Protein AF-A0AA96QFX5-F1 (afdb_monomer_lite)

Secondary structure (DSSP, 8-state):
-PPPEEEEEE-TTSSEEEEEEE-S--SHHHHHHHHHHHHHHHSTT-HHHHHHHHTTS-EEEE-HHHHHHHHH-TT---TTS-TTEEEETTTEEEETTSPTTPPPEEEETTSB--TT--EEEEEETTEEEEEEE-SSBEEEEEEEEHHHHHH--HHHHHHHHHHH--

Foldseek 3Di:
DFAKAWEAADDPVNWKTFTAIAQGPQDCLRQLLLLLQLCVVPVVLDLPVSRVQRQFAHHPHWDQVVLQVCVVPVPDDPPPDDPQWHRDHSTHTGGNVPDGPDGTDMDTQAFWDPVRHQKYWHRDDQWTWIWGHDPTGTDTQDIAGSVNSNVPDSVVSVVSVVVVVD

Structure (mmCIF, N/CA/C/O backbone):
data_AF-A0AA96QFX5-F1
#
_entry.id   AF-A0AA96QFX5-F1
#
loop_
_atom_site.group_PDB
_atom_site.id
_atom_site.type_symbol
_atom_site.label_atom_id
_atom_site.label_alt_id
_atom_site.label_comp_id
_atom_site.label_asym_id
_atom_site.label_entity_id
_atom_site.label_seq_id
_atom_site.pdbx_PDB_ins_code
_atom_site.Cartn_x
_atom_site.Cartn_y
_atom_site.Cartn_z
_atom_site.occupancy
_atom_site.B_iso_or_equiv
_atom_site.auth_seq_id
_atom_site.auth_comp_id
_atom_site.auth_asym_id
_atom_site.auth_atom_id
_atom_site.pdbx_PDB_model_num
ATOM 1 N N . MET A 1 1 ? -8.830 -1.944 -18.008 1.00 47.56 1 MET A N 1
ATOM 2 C CA . MET A 1 1 ? -8.199 -0.632 -17.732 1.00 47.56 1 MET A CA 1
ATOM 3 C C . MET A 1 1 ? -7.277 -0.807 -16.544 1.00 47.56 1 MET A C 1
ATOM 5 O O . MET A 1 1 ? -7.620 -1.593 -15.672 1.00 47.56 1 MET A O 1
ATOM 9 N N . ALA A 1 2 ? -6.131 -0.125 -16.512 1.00 64.50 2 ALA A N 1
ATOM 10 C CA . ALA A 1 2 ? -5.302 -0.101 -15.312 1.00 64.50 2 ALA A CA 1
ATOM 11 C C . ALA A 1 2 ? -6.059 0.619 -14.189 1.00 64.50 2 ALA A C 1
ATOM 13 O O . ALA A 1 2 ? -6.470 1.770 -14.349 1.00 64.50 2 ALA A O 1
ATOM 14 N N . THR A 1 3 ? -6.276 -0.086 -13.086 1.00 85.25 3 THR A N 1
ATOM 15 C CA . THR A 1 3 ? -6.949 0.451 -11.908 1.00 85.25 3 THR A CA 1
ATOM 16 C C . THR A 1 3 ? -5.903 1.105 -11.014 1.00 85.25 3 THR A C 1
ATOM 18 O O . THR A 1 3 ? -4.928 0.456 -10.646 1.00 85.25 3 THR A O 1
ATOM 21 N N . ARG A 1 4 ? -6.095 2.381 -10.675 1.00 92.19 4 ARG A N 1
ATOM 22 C CA . ARG A 1 4 ? -5.195 3.148 -9.801 1.00 92.19 4 ARG A CA 1
ATOM 23 C C . ARG A 1 4 ? -5.674 3.090 -8.360 1.00 92.19 4 ARG A C 1
ATOM 25 O O . ARG A 1 4 ? -6.886 3.128 -8.111 1.00 92.19 4 ARG A O 1
ATOM 32 N N . SER A 1 5 ? -4.736 3.068 -7.427 1.00 95.62 5 SER A N 1
ATOM 33 C CA . SER A 1 5 ? -5.028 3.090 -5.998 1.00 95.62 5 SER A CA 1
ATOM 34 C C . SER A 1 5 ? -4.124 4.056 -5.239 1.00 95.62 5 SER A C 1
ATOM 36 O O . SER A 1 5 ? -3.103 4.522 -5.747 1.00 95.62 5 SER A O 1
ATOM 38 N N . LEU A 1 6 ? -4.526 4.376 -4.011 1.00 96.56 6 LEU A N 1
ATOM 39 C CA . LEU A 1 6 ? -3.646 4.966 -3.009 1.00 96.56 6 LEU A CA 1
ATOM 40 C C . LEU A 1 6 ? -3.371 3.932 -1.921 1.00 96.56 6 LEU A C 1
ATOM 42 O O . LEU A 1 6 ? -4.283 3.232 -1.478 1.00 96.56 6 LEU A O 1
ATOM 46 N N . ILE A 1 7 ? -2.120 3.857 -1.479 1.00 97.06 7 ILE A N 1
ATOM 47 C CA . ILE A 1 7 ? -1.668 2.935 -0.436 1.00 97.06 7 ILE A CA 1
ATOM 48 C C . ILE A 1 7 ? -0.978 3.749 0.644 1.00 97.06 7 ILE A C 1
ATOM 50 O O . ILE A 1 7 ? -0.090 4.547 0.349 1.00 97.06 7 ILE A O 1
ATOM 54 N N . GLY A 1 8 ? -1.376 3.580 1.896 1.00 96.88 8 GLY A N 1
ATOM 55 C CA . GLY A 1 8 ? -0.824 4.402 2.959 1.00 96.88 8 GLY A CA 1
ATOM 56 C C . GLY A 1 8 ? -1.292 4.020 4.343 1.00 96.88 8 GLY A C 1
ATOM 57 O O . GLY A 1 8 ? -1.547 2.852 4.625 1.00 96.88 8 GLY A O 1
ATOM 58 N N . ILE A 1 9 ? -1.410 5.026 5.196 1.00 97.38 9 ILE A N 1
ATOM 59 C CA . ILE A 1 9 ? -1.791 4.893 6.600 1.00 97.38 9 ILE A CA 1
ATOM 60 C C . ILE A 1 9 ? -2.986 5.790 6.911 1.00 97.38 9 ILE A C 1
ATOM 62 O O . ILE A 1 9 ? -3.113 6.881 6.349 1.00 97.38 9 ILE A O 1
ATOM 66 N N . LEU A 1 10 ? -3.840 5.319 7.818 1.00 95.12 10 LEU A N 1
ATOM 67 C CA . LEU A 1 10 ? -4.840 6.155 8.480 1.00 95.12 10 LEU A CA 1
ATOM 68 C C . LEU A 1 10 ? -4.215 6.769 9.728 1.00 95.12 10 LEU A C 1
ATOM 70 O O . LEU A 1 10 ? -3.519 6.083 10.478 1.00 95.12 10 LEU A O 1
ATOM 74 N N . ASP A 1 11 ? -4.474 8.050 9.945 1.00 92.75 11 ASP A N 1
ATOM 75 C CA . ASP A 1 11 ? -4.090 8.727 11.171 1.00 92.75 11 ASP A CA 1
ATOM 76 C C . ASP A 1 11 ? -5.016 8.302 12.332 1.00 92.75 11 ASP A C 1
ATOM 78 O O . ASP A 1 11 ? -6.007 7.584 12.161 1.00 92.75 11 ASP A O 1
ATOM 82 N N . ALA A 1 12 ? -4.665 8.705 13.556 1.00 90.25 12 ALA A N 1
ATOM 83 C CA . ALA A 1 12 ? -5.301 8.218 14.785 1.00 90.25 12 ALA A CA 1
ATOM 84 C C . ALA A 1 12 ? -6.794 8.579 14.916 1.00 90.25 12 ALA A C 1
ATOM 86 O O . ALA A 1 12 ? -7.511 7.955 15.697 1.00 90.25 12 ALA A O 1
ATOM 87 N N . ASP A 1 13 ? -7.269 9.568 14.156 1.00 92.00 13 ASP A N 1
ATOM 88 C CA . ASP A 1 13 ? -8.691 9.917 14.075 1.00 92.00 13 ASP A CA 1
ATOM 89 C C . ASP A 1 13 ? -9.516 8.881 13.284 1.00 92.00 13 ASP A C 1
ATOM 91 O O . ASP A 1 13 ? -10.747 8.922 13.295 1.00 92.00 13 ASP A O 1
ATOM 95 N N . GLY A 1 14 ? -8.849 7.939 12.606 1.00 89.75 14 GLY A N 1
ATOM 96 C CA . GLY A 1 14 ? -9.463 6.912 11.777 1.00 89.75 14 GLY A CA 1
ATOM 97 C C . GLY A 1 14 ? -10.132 7.444 10.509 1.00 89.75 14 GLY A C 1
ATOM 98 O O . GLY A 1 14 ? -10.832 6.669 9.850 1.00 89.75 14 GLY A O 1
ATOM 99 N N . ASN A 1 15 ? -9.930 8.721 10.176 1.00 93.75 15 ASN A N 1
ATOM 100 C CA . ASN A 1 15 ? -10.567 9.404 9.060 1.00 93.75 15 ASN A CA 1
ATOM 101 C C . ASN A 1 15 ? -9.558 10.000 8.076 1.00 93.75 15 ASN A C 1
ATOM 103 O O . ASN A 1 15 ? -9.689 9.808 6.865 1.00 93.75 15 ASN A O 1
ATOM 107 N N . THR A 1 16 ? -8.561 10.721 8.582 1.00 96.19 16 THR A N 1
ATOM 108 C CA . THR A 1 16 ? -7.539 11.351 7.751 1.00 96.19 16 THR A CA 1
ATOM 109 C C . THR A 1 16 ? -6.457 10.348 7.379 1.00 96.19 16 THR A C 1
ATOM 111 O O . THR A 1 16 ? -6.170 9.401 8.114 1.00 96.19 16 THR A O 1
ATOM 114 N N . PHE A 1 17 ? -5.895 10.500 6.183 1.00 96.31 17 PHE A N 1
ATOM 115 C CA . PHE A 1 17 ? -4.880 9.588 5.676 1.00 96.31 17 PHE A CA 1
ATOM 116 C C . PHE A 1 17 ? -3.696 10.316 5.057 1.00 96.31 17 PHE A C 1
ATOM 118 O O . PHE A 1 17 ? -3.808 11.433 4.547 1.00 96.31 17 PHE A O 1
ATOM 125 N N . ARG A 1 18 ? -2.570 9.599 5.024 1.00 96.81 18 ARG A N 1
ATOM 126 C CA . ARG A 1 18 ? -1.384 9.899 4.216 1.00 96.81 18 ARG A CA 1
ATOM 127 C C . ARG A 1 18 ? -1.095 8.699 3.333 1.00 96.81 18 ARG A C 1
ATOM 129 O O . ARG A 1 18 ? -0.974 7.588 3.844 1.00 96.81 18 ARG A O 1
ATOM 136 N N . ALA A 1 19 ? -0.971 8.909 2.027 1.00 96.81 19 ALA A N 1
ATOM 137 C CA . ALA A 1 19 ? -0.834 7.815 1.078 1.00 96.81 19 ALA A CA 1
ATOM 138 C C . ALA A 1 19 ? 0.081 8.122 -0.105 1.00 96.81 19 ALA A C 1
ATOM 140 O O . ALA A 1 19 ? 0.332 9.271 -0.466 1.00 96.81 19 ALA A O 1
ATOM 141 N N . ARG A 1 20 ? 0.567 7.045 -0.709 1.00 96.19 20 ARG A N 1
ATOM 142 C CA . ARG A 1 20 ? 1.357 7.015 -1.930 1.00 96.19 20 ARG A CA 1
ATOM 143 C C . ARG A 1 20 ? 0.532 6.493 -3.082 1.00 96.19 20 ARG A C 1
ATOM 145 O O . ARG A 1 20 ? -0.377 5.682 -2.895 1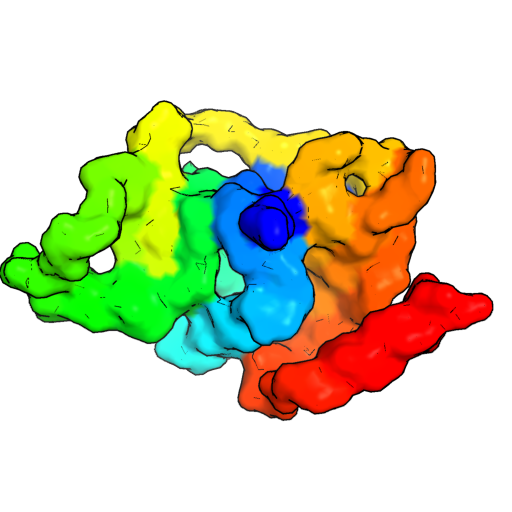.00 96.19 20 ARG A O 1
ATOM 152 N N . TYR A 1 21 ? 0.854 6.973 -4.268 1.00 94.38 21 TYR A N 1
ATOM 153 C CA . TYR A 1 21 ? 0.193 6.546 -5.483 1.00 94.38 21 TYR A CA 1
ATOM 154 C C . TYR A 1 21 ? 0.631 5.131 -5.861 1.00 94.38 21 TYR A C 1
ATOM 156 O O . TYR A 1 21 ? 1.807 4.799 -5.744 1.00 94.38 21 TYR A O 1
ATOM 164 N N . CYS A 1 22 ? -0.303 4.308 -6.332 1.00 94.75 22 CYS A N 1
ATOM 165 C CA . CYS A 1 22 ? -0.017 3.041 -6.993 1.00 94.75 22 CYS A CA 1
ATOM 166 C C . CYS A 1 22 ? -0.673 3.056 -8.381 1.00 94.75 22 CYS A C 1
ATOM 168 O O . CYS A 1 22 ? -1.903 3.102 -8.506 1.00 94.75 22 CYS A O 1
ATOM 170 N N . HIS A 1 23 ? 0.149 3.113 -9.434 1.00 90.56 23 HIS A N 1
ATOM 171 C CA . HIS A 1 23 ? -0.318 3.436 -10.785 1.00 90.56 23 HIS A CA 1
ATOM 172 C C . HIS A 1 23 ? -1.128 2.322 -11.444 1.00 90.56 23 HIS A C 1
ATOM 174 O O . HIS A 1 23 ? -2.046 2.618 -12.214 1.00 90.56 23 HIS A O 1
ATOM 180 N N . LEU A 1 24 ? -0.778 1.070 -11.172 1.00 90.19 24 LEU A N 1
ATOM 181 C CA . LEU A 1 24 ? -1.338 -0.115 -11.803 1.00 90.19 24 LEU A CA 1
ATOM 182 C C . LEU A 1 24 ? -1.796 -1.109 -10.734 1.00 90.19 24 LEU A C 1
ATOM 184 O O . LEU A 1 24 ? -1.376 -1.044 -9.580 1.00 90.19 24 LEU A O 1
ATOM 188 N N . ASN A 1 25 ? -2.621 -2.070 -11.151 1.00 88.88 25 ASN A N 1
ATOM 189 C CA . ASN A 1 25 ? -2.994 -3.238 -10.347 1.00 88.88 25 ASN A CA 1
ATOM 190 C C . ASN A 1 25 ? -3.660 -2.896 -9.003 1.00 88.88 25 ASN A C 1
ATOM 192 O O . ASN A 1 25 ? -3.562 -3.634 -8.025 1.00 88.88 25 ASN A O 1
ATOM 196 N N . GLY A 1 26 ? -4.349 -1.755 -8.958 1.00 89.06 26 GLY A N 1
ATOM 197 C CA . GLY A 1 26 ? -4.964 -1.227 -7.749 1.00 89.06 26 GLY A CA 1
ATOM 198 C C . GLY A 1 26 ? -6.251 -1.926 -7.325 1.00 89.06 26 GLY A C 1
ATOM 199 O O . GLY A 1 26 ? -6.841 -1.505 -6.334 1.00 89.06 26 GLY A O 1
ATOM 200 N N . ASP A 1 27 ? -6.738 -2.937 -8.047 1.00 90.50 27 ASP A N 1
ATOM 201 C CA . ASP A 1 27 ? -7.907 -3.708 -7.619 1.00 90.50 27 ASP A CA 1
ATOM 202 C C . ASP A 1 27 ? -7.565 -4.679 -6.466 1.00 90.50 27 ASP A C 1
ATOM 204 O O . ASP A 1 27 ? -6.423 -5.132 -6.357 1.00 90.50 27 ASP A O 1
ATOM 208 N N . PRO A 1 28 ? -8.532 -5.032 -5.595 1.00 92.06 28 PRO A N 1
ATOM 209 C CA . PRO A 1 28 ? -8.244 -5.845 -4.415 1.00 92.06 28 PRO A CA 1
ATOM 210 C C . PRO A 1 28 ? -7.705 -7.239 -4.733 1.00 92.06 28 PRO A C 1
ATOM 212 O O . PRO A 1 28 ? -6.948 -7.783 -3.930 1.00 92.06 28 PRO A O 1
ATOM 215 N N . ALA A 1 29 ? -8.075 -7.812 -5.884 1.00 89.00 29 ALA A N 1
ATOM 216 C CA . ALA A 1 29 ? -7.647 -9.146 -6.293 1.00 89.00 29 ALA A CA 1
ATOM 217 C C . ALA A 1 29 ? -6.146 -9.202 -6.603 1.00 89.00 29 ALA A C 1
ATOM 219 O O . ALA A 1 29 ? -5.537 -10.257 -6.453 1.00 89.00 29 ALA A O 1
ATOM 220 N N . GLN A 1 30 ? -5.533 -8.077 -6.966 1.00 89.69 30 GLN A N 1
ATOM 221 C CA . GLN A 1 30 ? -4.090 -7.975 -7.181 1.00 89.69 30 GLN A CA 1
ATOM 222 C C . GLN A 1 30 ? -3.373 -7.330 -5.990 1.00 89.69 30 GLN A C 1
ATOM 224 O O . GLN A 1 30 ? -2.346 -7.832 -5.525 1.00 89.69 30 GLN A O 1
ATOM 229 N N . GLN A 1 31 ? -3.937 -6.253 -5.444 1.00 92.81 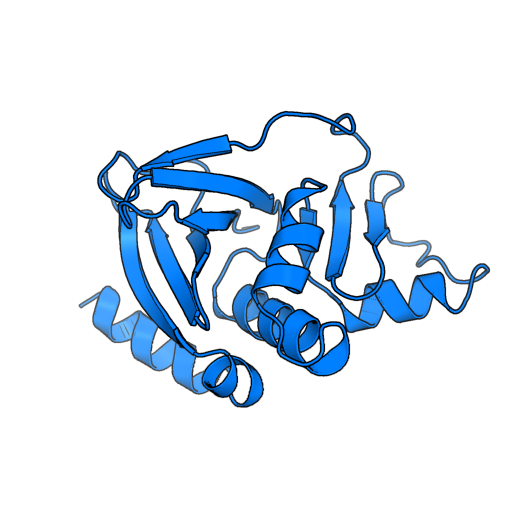31 GLN A N 1
ATOM 230 C CA . GLN A 1 31 ? -3.280 -5.452 -4.420 1.00 92.81 31 GLN A CA 1
ATOM 231 C C . GLN A 1 31 ? -3.180 -6.168 -3.066 1.00 92.81 31 GLN A C 1
ATOM 233 O O . GLN A 1 31 ? -2.134 -6.094 -2.420 1.00 92.81 31 GLN A O 1
ATOM 238 N N . LEU A 1 32 ? -4.239 -6.861 -2.621 1.00 93.62 32 LEU A N 1
ATOM 239 C CA . LEU A 1 32 ? -4.242 -7.524 -1.310 1.00 93.62 32 LEU A CA 1
ATOM 240 C C . LEU A 1 32 ? -3.280 -8.716 -1.252 1.00 93.62 32 LEU A C 1
ATOM 242 O O . LEU A 1 32 ? -2.530 -8.789 -0.278 1.00 93.62 32 LEU A O 1
ATOM 246 N N . PRO A 1 33 ? -3.203 -9.601 -2.268 1.00 91.69 33 PRO A N 1
ATOM 247 C CA . PRO A 1 33 ? -2.167 -10.630 -2.297 1.00 91.69 33 PRO A CA 1
ATOM 248 C C . PRO A 1 33 ? -0.750 -10.053 -2.313 1.00 91.69 33 PRO A C 1
ATOM 250 O O . PRO A 1 33 ? 0.115 -10.559 -1.602 1.00 91.69 33 PRO A O 1
ATOM 253 N N . ALA A 1 34 ? -0.502 -8.976 -3.068 1.00 92.88 34 ALA A N 1
ATOM 254 C CA . ALA A 1 34 ? 0.811 -8.332 -3.092 1.00 92.88 34 ALA A CA 1
ATOM 255 C C . ALA A 1 34 ? 1.191 -7.746 -1.719 1.00 92.88 34 ALA A C 1
ATOM 257 O O . ALA A 1 34 ? 2.318 -7.937 -1.261 1.00 92.88 34 ALA A O 1
ATOM 258 N N . LEU A 1 35 ? 0.242 -7.099 -1.031 1.00 95.06 35 LEU A N 1
ATOM 259 C CA . LEU A 1 35 ? 0.427 -6.615 0.341 1.00 95.06 35 LEU A CA 1
ATOM 260 C C . LEU A 1 35 ? 0.664 -7.765 1.326 1.00 95.06 35 LEU A C 1
ATOM 262 O O . LEU A 1 35 ? 1.555 -7.661 2.162 1.00 95.06 35 LEU A O 1
ATOM 266 N N . GLY A 1 36 ? -0.080 -8.869 1.215 1.00 94.31 36 GLY A N 1
ATOM 267 C CA . GLY A 1 36 ? 0.117 -10.055 2.050 1.00 94.31 36 GLY A CA 1
ATOM 268 C C . GLY A 1 36 ? 1.498 -10.681 1.863 1.00 94.31 36 GLY A C 1
ATOM 269 O O . GLY A 1 36 ? 2.171 -10.998 2.840 1.00 94.31 36 GLY A O 1
ATOM 270 N N . GLN A 1 37 ? 1.968 -10.790 0.619 1.00 93.56 37 GLN A N 1
ATOM 271 C CA . GLN A 1 37 ? 3.318 -11.277 0.328 1.00 93.56 37 GLN A CA 1
ATOM 272 C C . GLN A 1 37 ? 4.392 -10.351 0.898 1.00 93.56 37 GLN A C 1
ATOM 274 O O . GLN A 1 37 ? 5.297 -10.833 1.577 1.00 93.56 37 GLN A O 1
ATOM 279 N N . ALA A 1 38 ? 4.279 -9.040 0.663 1.00 95.31 38 ALA A N 1
ATOM 280 C CA . ALA A 1 38 ? 5.202 -8.060 1.227 1.00 95.31 38 ALA A CA 1
ATOM 281 C C . ALA A 1 38 ? 5.240 -8.158 2.760 1.00 95.31 38 ALA A C 1
ATOM 283 O O . ALA A 1 38 ? 6.318 -8.223 3.349 1.00 95.31 38 ALA A O 1
ATOM 284 N N . LEU A 1 39 ? 4.070 -8.239 3.397 1.00 95.62 39 LEU A N 1
ATOM 285 C CA . LEU A 1 39 ? 3.926 -8.293 4.848 1.00 95.62 39 LEU A CA 1
ATOM 286 C C . LEU A 1 39 ? 4.567 -9.546 5.454 1.00 95.62 39 LEU A C 1
ATOM 288 O O . LEU A 1 39 ? 5.403 -9.436 6.344 1.00 95.62 39 LEU A O 1
ATOM 292 N N . HIS A 1 40 ? 4.195 -10.733 4.975 1.00 93.81 40 HIS A N 1
ATOM 293 C CA . HIS A 1 40 ? 4.570 -11.990 5.635 1.00 93.81 40 HIS A CA 1
ATOM 294 C C . HIS A 1 40 ? 5.927 -12.530 5.221 1.00 93.81 40 HIS A C 1
ATOM 296 O O . HIS A 1 40 ? 6.582 -13.188 6.020 1.00 93.81 40 HIS A O 1
ATOM 302 N N . LYS A 1 41 ? 6.359 -12.282 3.981 1.00 92.75 41 LYS A N 1
ATOM 303 C CA . LYS A 1 41 ? 7.636 -12.820 3.491 1.00 92.75 41 LYS A CA 1
ATOM 304 C C . LYS A 1 41 ? 8.815 -11.880 3.695 1.00 92.75 41 LYS A C 1
ATOM 306 O O . LYS A 1 41 ? 9.949 -12.347 3.678 1.00 92.75 41 LYS A O 1
ATOM 311 N N . HIS A 1 42 ? 8.562 -10.577 3.815 1.00 94.00 42 HIS A N 1
ATOM 312 C CA . HIS A 1 42 ? 9.626 -9.570 3.781 1.00 94.00 42 HIS A CA 1
ATOM 313 C C . HIS A 1 42 ? 9.594 -8.578 4.942 1.00 94.00 42 HIS A C 1
ATOM 315 O O . HIS A 1 42 ? 10.554 -7.832 5.112 1.00 94.00 42 HIS A O 1
ATOM 321 N N . HIS A 1 43 ? 8.512 -8.562 5.720 1.00 94.75 43 HIS A N 1
ATOM 322 C CA . HIS A 1 43 ? 8.361 -7.684 6.878 1.00 94.75 43 HIS A CA 1
ATOM 323 C C . HIS A 1 43 ? 7.915 -8.464 8.125 1.00 94.75 43 HIS A C 1
ATOM 325 O O . HIS A 1 43 ? 7.419 -7.858 9.061 1.00 94.75 43 HIS A O 1
ATOM 331 N N . ASP A 1 44 ? 8.042 -9.798 8.143 1.00 92.81 44 ASP A N 1
ATOM 332 C CA . ASP A 1 44 ? 7.760 -10.666 9.302 1.00 92.81 44 ASP A CA 1
ATOM 333 C C . ASP A 1 44 ? 6.389 -10.447 9.980 1.00 92.81 44 ASP A C 1
ATOM 335 O O . ASP A 1 44 ? 6.221 -10.658 11.182 1.00 92.81 44 ASP A O 1
ATOM 339 N N . GLY A 1 45 ? 5.379 -10.010 9.220 1.00 91.38 45 GLY A N 1
ATOM 340 C CA . GLY A 1 45 ? 4.059 -9.671 9.761 1.00 91.38 45 GLY A CA 1
ATOM 341 C C . GLY A 1 45 ? 3.961 -8.280 10.409 1.00 91.38 45 GLY A C 1
ATOM 342 O O . GLY A 1 45 ? 2.889 -7.914 10.898 1.00 91.38 45 GLY A O 1
ATOM 343 N N . ASP A 1 46 ? 5.031 -7.482 10.392 1.00 93.81 46 ASP A N 1
ATOM 344 C CA . ASP A 1 46 ? 5.085 -6.115 10.908 1.00 93.81 46 ASP A CA 1
ATOM 345 C C . ASP A 1 46 ? 4.457 -5.115 9.920 1.00 93.81 46 ASP A C 1
ATOM 347 O O . ASP A 1 46 ? 5.060 -4.630 8.955 1.00 93.81 46 ASP A O 1
ATOM 351 N N . VAL A 1 47 ? 3.199 -4.775 10.201 1.00 93.50 47 VAL A N 1
ATOM 352 C CA . VAL A 1 47 ? 2.414 -3.803 9.432 1.00 93.50 47 VAL A CA 1
ATOM 353 C C . VAL A 1 47 ? 3.031 -2.400 9.488 1.00 93.50 47 VAL A C 1
ATOM 355 O O . VAL A 1 47 ? 2.971 -1.675 8.493 1.00 93.50 47 VAL A O 1
ATOM 358 N N . ALA A 1 48 ? 3.652 -2.006 10.603 1.00 93.88 48 ALA A N 1
ATOM 359 C CA . ALA A 1 48 ? 4.250 -0.680 10.757 1.00 93.88 48 ALA A CA 1
ATOM 360 C C . ALA A 1 48 ? 5.544 -0.549 9.941 1.00 93.88 48 ALA A C 1
ATOM 362 O O . ALA A 1 48 ? 5.786 0.485 9.303 1.00 93.88 48 ALA A O 1
ATOM 363 N N . GLN A 1 49 ? 6.353 -1.610 9.902 1.00 95.12 49 GLN A N 1
ATOM 364 C CA . GLN A 1 49 ? 7.539 -1.662 9.054 1.00 95.12 49 GLN A CA 1
ATOM 365 C C . GLN A 1 49 ? 7.157 -1.639 7.569 1.00 95.12 49 GLN A C 1
ATOM 367 O O . GLN A 1 49 ? 7.714 -0.840 6.811 1.00 95.12 49 GLN A O 1
ATOM 372 N N . LEU A 1 50 ? 6.159 -2.433 7.158 1.00 96.12 50 LEU A N 1
ATOM 373 C CA . LEU A 1 50 ? 5.649 -2.410 5.783 1.00 96.12 50 LEU A CA 1
ATOM 374 C C . LEU A 1 50 ? 5.106 -1.026 5.402 1.00 96.12 50 LEU A C 1
ATOM 376 O O . LEU A 1 50 ? 5.433 -0.508 4.334 1.00 96.12 50 LEU A O 1
ATOM 380 N N . ALA A 1 51 ? 4.325 -0.391 6.279 1.00 96.00 51 ALA A N 1
ATOM 381 C CA . ALA A 1 51 ? 3.822 0.963 6.057 1.00 96.00 51 ALA A CA 1
ATOM 382 C C . ALA A 1 51 ? 4.971 1.963 5.864 1.00 96.00 51 ALA A C 1
ATOM 384 O O . ALA A 1 51 ? 4.951 2.765 4.930 1.00 96.00 51 ALA A O 1
ATOM 385 N N . THR A 1 52 ? 6.015 1.875 6.690 1.00 95.38 52 THR A N 1
ATOM 386 C CA . THR A 1 52 ? 7.209 2.723 6.566 1.00 95.38 52 THR A CA 1
ATOM 387 C C . THR A 1 52 ? 7.894 2.544 5.211 1.00 95.38 52 THR A C 1
ATOM 389 O O . THR A 1 52 ? 8.321 3.530 4.610 1.00 95.38 52 THR A O 1
ATOM 392 N N . SER A 1 53 ? 7.988 1.313 4.702 1.00 95.00 53 SER A N 1
ATOM 393 C CA . SER A 1 53 ? 8.543 1.028 3.373 1.00 95.00 53 SER A CA 1
ATOM 394 C C . SER A 1 53 ? 7.665 1.588 2.251 1.00 95.00 53 SER A C 1
ATOM 396 O O . SER A 1 53 ? 8.170 2.284 1.368 1.00 95.00 53 SER A O 1
ATOM 398 N N . LEU A 1 54 ? 6.351 1.349 2.312 1.00 95.56 54 LEU A N 1
ATOM 399 C CA . LEU A 1 54 ? 5.384 1.814 1.314 1.00 95.56 54 LEU A CA 1
ATOM 400 C C . LEU A 1 54 ? 5.347 3.339 1.207 1.00 95.56 54 LEU A C 1
ATOM 402 O O . LEU A 1 54 ? 5.229 3.868 0.108 1.00 95.56 54 LEU A O 1
ATOM 406 N N . MET A 1 55 ? 5.511 4.053 2.322 1.00 95.56 55 MET A N 1
ATOM 407 C CA . MET A 1 55 ? 5.436 5.516 2.366 1.00 95.56 55 MET A CA 1
ATOM 408 C C . MET A 1 55 ? 6.667 6.238 1.798 1.00 95.56 55 MET A C 1
ATOM 410 O O . MET A 1 55 ? 6.666 7.470 1.716 1.00 95.56 55 MET A O 1
ATOM 414 N N . LYS A 1 56 ? 7.712 5.526 1.370 1.00 93.62 56 LYS A N 1
ATOM 415 C CA . LYS A 1 56 ? 8.917 6.155 0.800 1.00 93.62 56 LYS A CA 1
ATOM 416 C C . LYS A 1 56 ? 8.734 6.615 -0.643 1.00 93.62 56 LYS A C 1
ATOM 418 O O . LYS A 1 56 ? 9.303 7.640 -1.007 1.00 93.62 56 LYS A O 1
ATOM 423 N N . TYR A 1 57 ? 7.934 5.899 -1.430 1.00 94.38 57 TYR A N 1
ATOM 424 C CA . TYR A 1 57 ? 7.870 6.073 -2.880 1.00 94.38 57 T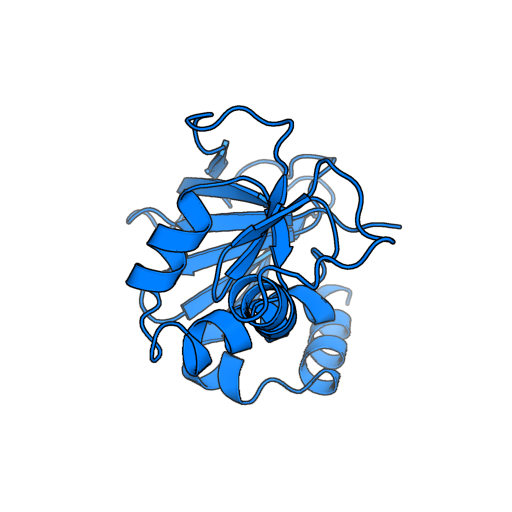YR A CA 1
ATOM 425 C C . TYR A 1 57 ? 6.440 6.023 -3.391 1.00 94.38 57 TYR A C 1
ATOM 427 O O . TYR A 1 57 ? 5.576 5.425 -2.758 1.00 94.38 57 TYR A O 1
ATOM 435 N N . ASP A 1 58 ? 6.225 6.599 -4.568 1.00 94.38 58 ASP A N 1
ATOM 436 C CA . ASP A 1 58 ? 5.087 6.222 -5.394 1.00 94.38 58 ASP A CA 1
ATOM 437 C C . ASP A 1 58 ? 5.431 4.956 -6.187 1.00 94.38 58 ASP A C 1
ATOM 439 O O . ASP A 1 58 ? 6.568 4.732 -6.623 1.00 94.38 58 ASP A O 1
ATOM 443 N N . TRP A 1 59 ? 4.432 4.100 -6.336 1.00 94.56 59 TRP A N 1
ATOM 444 C CA . TRP A 1 59 ? 4.563 2.742 -6.831 1.00 94.56 59 TRP A CA 1
ATOM 445 C C . TRP A 1 59 ? 3.954 2.633 -8.210 1.00 94.56 59 TRP A C 1
ATOM 447 O O . TRP A 1 59 ? 2.836 3.078 -8.450 1.00 94.56 59 TRP A O 1
ATOM 457 N N . THR A 1 60 ? 4.640 1.966 -9.124 1.00 93.69 60 THR A N 1
ATOM 458 C CA . THR A 1 60 ? 3.986 1.550 -10.361 1.00 93.69 60 THR A CA 1
ATOM 459 C C . THR A 1 60 ? 3.046 0.388 -10.066 1.00 93.69 60 THR A C 1
ATOM 461 O O . THR A 1 60 ? 1.889 0.427 -10.470 1.00 93.69 60 THR A O 1
ATOM 464 N N . PHE A 1 61 ? 3.525 -0.611 -9.324 1.00 93.25 61 PHE A N 1
ATOM 465 C CA . PHE A 1 61 ? 2.741 -1.723 -8.790 1.00 93.25 61 PHE A CA 1
ATOM 466 C C . PHE A 1 61 ? 3.495 -2.387 -7.630 1.00 93.25 61 PHE A C 1
ATOM 468 O O . PHE A 1 61 ? 4.722 -2.287 -7.524 1.00 93.25 61 PHE A O 1
ATOM 475 N N . LEU A 1 62 ? 2.760 -3.092 -6.767 1.00 94.81 62 LEU A N 1
ATOM 476 C CA . LEU A 1 62 ? 3.350 -3.946 -5.736 1.00 94.81 62 LEU A CA 1
ATOM 477 C C . LEU A 1 62 ? 3.557 -5.361 -6.285 1.00 94.81 62 LEU A C 1
ATOM 479 O O . LEU A 1 62 ? 2.653 -5.925 -6.896 1.00 94.81 62 LEU A O 1
ATOM 483 N N . ALA A 1 63 ? 4.748 -5.914 -6.067 1.00 92.88 63 ALA A N 1
ATOM 484 C CA . ALA A 1 63 ? 5.165 -7.237 -6.540 1.00 92.88 63 ALA A CA 1
ATOM 485 C C . ALA A 1 63 ? 6.428 -7.677 -5.780 1.00 92.88 63 ALA A C 1
ATOM 487 O O . ALA A 1 63 ? 7.535 -7.682 -6.317 1.00 92.88 63 ALA A O 1
ATOM 488 N N . ALA A 1 64 ? 6.272 -7.981 -4.490 1.00 90.12 64 ALA A N 1
ATOM 489 C CA . ALA A 1 64 ? 7.395 -8.171 -3.573 1.00 90.12 64 ALA A CA 1
ATOM 490 C C . ALA A 1 64 ? 8.354 -9.309 -3.971 1.00 90.12 64 ALA A C 1
ATOM 492 O O . ALA A 1 64 ? 9.570 -9.137 -3.865 1.00 90.12 64 ALA A O 1
ATOM 493 N N . ASN A 1 65 ? 7.832 -10.443 -4.459 1.00 88.56 65 ASN A N 1
ATOM 494 C CA . ASN A 1 65 ? 8.677 -11.571 -4.873 1.00 88.56 65 ASN A CA 1
ATOM 495 C C . ASN A 1 65 ? 9.536 -11.197 -6.094 1.00 88.56 65 ASN A C 1
ATOM 497 O O . ASN A 1 65 ? 10.752 -11.368 -6.053 1.00 88.56 65 ASN A O 1
ATOM 501 N N . ASP A 1 66 ? 8.911 -10.650 -7.141 1.00 85.69 66 ASP A N 1
ATOM 502 C CA . ASP A 1 66 ? 9.576 -10.321 -8.406 1.00 85.69 66 ASP A CA 1
ATOM 503 C C . ASP A 1 66 ? 10.670 -9.269 -8.187 1.00 85.69 66 ASP A C 1
ATOM 505 O O . ASP A 1 66 ? 11.815 -9.470 -8.581 1.00 85.69 66 ASP A O 1
ATOM 509 N N . ALA A 1 67 ? 10.355 -8.189 -7.462 1.00 84.56 67 ALA A N 1
ATOM 510 C CA . ALA A 1 67 ? 11.321 -7.126 -7.176 1.00 84.56 67 ALA A CA 1
ATOM 511 C C . ALA A 1 67 ? 12.515 -7.609 -6.330 1.00 84.56 67 ALA A C 1
ATOM 513 O O . ALA A 1 67 ? 13.629 -7.107 -6.470 1.0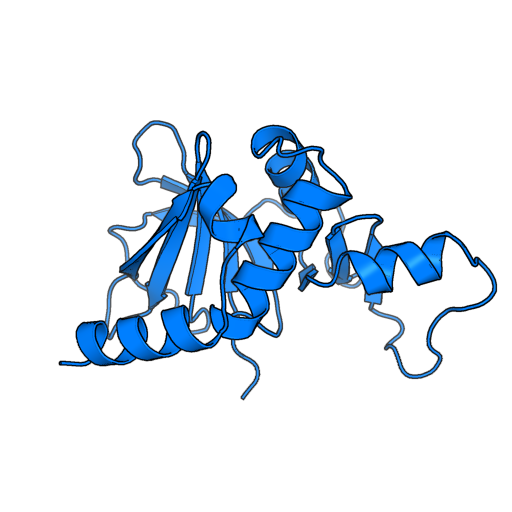0 84.56 67 ALA A O 1
ATOM 514 N N . THR A 1 68 ? 12.300 -8.583 -5.439 1.00 85.25 68 THR A N 1
ATOM 515 C CA . THR A 1 68 ? 13.385 -9.163 -4.635 1.00 85.25 68 THR A CA 1
ATOM 516 C C . THR A 1 68 ? 14.301 -10.039 -5.488 1.00 85.25 68 THR A C 1
ATOM 518 O O . THR A 1 68 ? 15.516 -10.007 -5.292 1.00 85.25 68 THR A O 1
ATOM 521 N N . ALA A 1 69 ? 13.745 -10.788 -6.446 1.00 83.44 69 ALA A N 1
ATOM 522 C CA . ALA A 1 69 ? 14.527 -11.615 -7.360 1.00 83.44 69 ALA A CA 1
ATOM 523 C C . ALA A 1 69 ? 15.480 -10.772 -8.227 1.00 83.44 69 ALA A C 1
ATOM 525 O O . ALA A 1 69 ? 16.651 -11.125 -8.341 1.00 83.44 69 ALA A O 1
ATOM 526 N N . GLU A 1 70 ? 15.026 -9.624 -8.743 1.00 84.25 70 GLU A N 1
ATOM 527 C CA . GLU A 1 70 ? 15.881 -8.708 -9.521 1.00 84.25 70 GLU A CA 1
ATOM 528 C C . GLU A 1 70 ? 16.995 -8.056 -8.688 1.00 84.25 70 GLU A C 1
ATOM 530 O O . GLU A 1 70 ? 18.093 -7.824 -9.176 1.00 84.25 70 GLU A O 1
ATOM 535 N N . ILE A 1 71 ? 16.756 -7.746 -7.410 1.00 85.00 71 ILE A N 1
ATOM 536 C CA . ILE A 1 71 ? 17.803 -7.148 -6.560 1.00 85.00 71 ILE A CA 1
ATOM 537 C C . ILE A 1 71 ? 18.852 -8.187 -6.154 1.00 85.00 71 ILE A C 1
ATOM 539 O O . ILE A 1 71 ? 20.031 -7.855 -6.025 1.00 85.00 71 ILE A O 1
ATOM 543 N N . ALA A 1 72 ? 18.429 -9.433 -5.930 1.00 83.94 72 ALA A N 1
ATOM 544 C CA . ALA A 1 72 ? 19.339 -10.529 -5.616 1.00 83.94 72 ALA A CA 1
ATOM 545 C C . ALA A 1 72 ? 20.256 -10.877 -6.800 1.00 83.94 72 ALA A C 1
ATOM 547 O O . ALA A 1 72 ? 21.387 -11.313 -6.579 1.00 83.94 72 ALA A O 1
ATOM 548 N N . ASP A 1 73 ? 19.793 -10.652 -8.032 1.00 77.94 73 ASP A N 1
ATOM 549 C CA . ASP A 1 73 ? 20.582 -10.815 -9.247 1.00 77.94 73 ASP A CA 1
ATOM 550 C C . ASP A 1 73 ? 20.813 -9.464 -9.951 1.00 77.94 73 ASP A C 1
ATOM 552 O O . ASP A 1 73 ? 20.037 -9.067 -10.820 1.00 77.94 73 ASP A O 1
ATOM 556 N N . PRO A 1 74 ? 21.925 -8.763 -9.657 1.00 66.88 74 PRO A N 1
ATOM 557 C CA . PRO A 1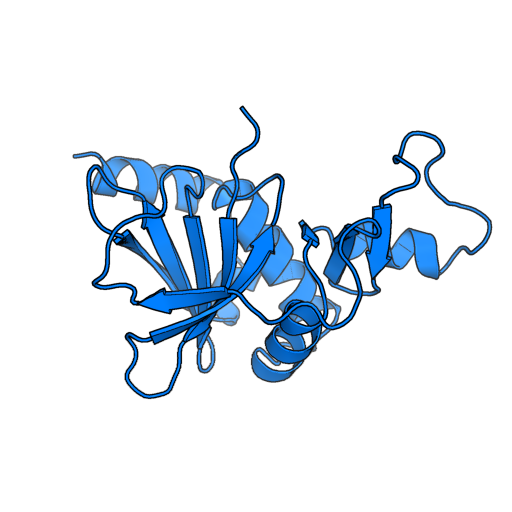 74 ? 22.204 -7.446 -10.231 1.00 66.88 74 PRO A CA 1
ATOM 558 C C . PRO A 1 74 ? 22.404 -7.462 -11.758 1.00 66.88 74 PRO A C 1
ATOM 560 O O . PRO A 1 74 ? 22.543 -6.396 -12.359 1.00 66.88 74 PRO A O 1
ATOM 563 N N . SER A 1 75 ? 22.461 -8.642 -12.386 1.00 73.62 75 SER A N 1
ATOM 564 C CA . SER A 1 75 ? 22.558 -8.803 -13.838 1.00 73.62 75 SER A CA 1
ATOM 565 C C . SER A 1 75 ? 21.207 -9.023 -14.521 1.00 73.62 75 SER A C 1
ATOM 567 O O . SER A 1 75 ? 21.106 -8.857 -15.738 1.00 73.62 75 SER A O 1
ATOM 569 N N . VAL A 1 76 ? 20.165 -9.351 -13.754 1.00 71.06 76 VAL A N 1
ATOM 570 C CA . VAL A 1 76 ? 18.834 -9.682 -14.260 1.00 71.06 76 VAL A CA 1
ATOM 571 C C . VAL A 1 76 ? 17.875 -8.565 -13.881 1.00 71.06 76 VAL A C 1
ATOM 573 O O . VAL A 1 76 ? 17.149 -8.620 -12.894 1.00 71.06 76 VAL A O 1
ATOM 576 N N . ARG A 1 77 ? 17.865 -7.534 -14.720 1.00 74.94 77 ARG A N 1
ATOM 577 C CA . ARG A 1 77 ? 16.696 -6.670 -14.868 1.00 74.94 77 ARG A CA 1
ATOM 578 C C . ARG A 1 77 ? 15.867 -7.226 -16.014 1.00 74.94 77 ARG A C 1
ATOM 580 O O . ARG A 1 77 ? 16.442 -7.505 -17.069 1.00 74.94 77 ARG A O 1
ATOM 587 N N . ASP A 1 78 ? 14.553 -7.353 -15.849 1.00 74.00 78 ASP A N 1
ATOM 588 C CA . ASP A 1 78 ? 13.700 -7.722 -16.976 1.00 74.00 78 ASP A CA 1
ATOM 589 C C . ASP A 1 78 ? 13.838 -6.655 -18.091 1.00 74.00 78 ASP A C 1
ATOM 591 O O . ASP A 1 78 ? 13.494 -5.486 -17.880 1.00 74.00 78 ASP A O 1
ATOM 595 N N . PRO A 1 79 ? 14.363 -7.016 -19.282 1.00 75.25 79 PRO A N 1
ATOM 596 C CA . PRO A 1 79 ? 14.579 -6.072 -20.378 1.00 75.25 79 PRO A CA 1
ATOM 597 C C . PRO A 1 79 ? 13.267 -5.520 -20.956 1.00 75.25 79 PRO A C 1
ATOM 599 O O . PRO A 1 79 ? 13.293 -4.565 -21.733 1.00 75.25 79 PRO A O 1
ATOM 602 N N . HIS A 1 80 ? 12.125 -6.109 -20.600 1.00 78.94 80 HIS A N 1
ATOM 603 C CA . HIS A 1 80 ? 10.799 -5.617 -20.947 1.00 78.94 80 HIS A CA 1
ATOM 604 C C . HIS A 1 80 ? 10.236 -4.629 -19.921 1.00 78.94 80 HIS A C 1
ATOM 606 O O . HIS A 1 80 ? 9.235 -3.970 -20.217 1.00 78.94 80 HIS A O 1
ATOM 612 N N . LEU A 1 81 ? 10.862 -4.474 -18.748 1.00 79.12 81 LEU A N 1
ATOM 613 C CA . LEU A 1 81 ? 10.455 -3.445 -17.800 1.00 79.12 81 LEU A CA 1
ATOM 614 C C . LEU A 1 81 ? 10.916 -2.065 -18.282 1.00 79.12 81 LEU A C 1
ATOM 616 O O . LEU A 1 81 ? 12.099 -1.864 -18.558 1.00 79.12 81 LEU A O 1
ATOM 620 N N . PRO A 1 82 ? 10.018 -1.068 -18.325 1.00 85.31 82 PRO A N 1
ATOM 621 C CA . PRO A 1 82 ? 10.392 0.301 -18.650 1.00 85.31 82 PRO A CA 1
ATOM 622 C C . PRO A 1 82 ? 11.466 0.889 -17.722 1.00 85.31 82 PRO A C 1
ATOM 624 O O . PRO A 1 82 ? 11.486 0.616 -16.525 1.00 85.31 82 PRO A O 1
ATOM 627 N N . ASP A 1 83 ? 12.305 1.782 -18.253 1.00 85.38 83 ASP A N 1
ATOM 628 C CA . ASP A 1 83 ? 13.400 2.457 -17.517 1.00 85.38 83 ASP A CA 1
ATOM 629 C C . ASP A 1 83 ? 12.947 3.362 -16.372 1.00 85.38 83 ASP A C 1
ATOM 631 O O . ASP A 1 83 ? 13.737 3.717 -15.499 1.00 85.38 83 ASP A O 1
ATOM 635 N N . HIS A 1 84 ? 11.662 3.710 -16.338 1.00 86.25 84 HIS A N 1
ATOM 636 C CA . HIS A 1 84 ? 11.085 4.462 -15.230 1.00 86.25 84 HIS A CA 1
ATOM 637 C C . HIS A 1 84 ? 10.674 3.576 -14.039 1.00 86.25 84 HIS A C 1
ATOM 639 O O . HIS A 1 84 ? 10.056 4.072 -13.096 1.00 86.25 84 HIS A O 1
ATOM 645 N N . LEU A 1 85 ? 10.972 2.273 -14.084 1.00 89.50 85 LEU A N 1
ATOM 646 C CA . LEU A 1 85 ? 10.705 1.324 -13.009 1.00 89.50 85 LEU A CA 1
ATOM 647 C C . LEU A 1 85 ? 12.000 0.915 -12.331 1.00 89.50 85 LEU A C 1
ATOM 649 O O . LEU A 1 85 ? 12.963 0.523 -12.985 1.00 89.50 85 LEU A O 1
ATOM 653 N N . GLN A 1 86 ? 11.994 0.961 -11.003 1.00 90.50 86 GLN A N 1
ATOM 654 C CA . GLN A 1 86 ? 13.101 0.458 -10.205 1.00 90.50 86 GLN A CA 1
ATOM 655 C C . GLN A 1 86 ? 12.578 -0.478 -9.116 1.00 90.50 86 GLN A C 1
ATOM 657 O O . GLN A 1 86 ? 11.652 -0.090 -8.392 1.00 90.50 86 GLN A O 1
ATOM 662 N N . PRO A 1 87 ? 13.153 -1.684 -8.971 1.00 92.00 87 PRO A N 1
ATOM 663 C CA . PRO A 1 87 ? 12.748 -2.598 -7.919 1.00 92.00 87 PRO A CA 1
ATOM 664 C C . PRO A 1 87 ? 13.113 -2.033 -6.542 1.00 92.00 87 PRO A C 1
ATOM 666 O O . PRO A 1 87 ? 14.169 -1.428 -6.338 1.00 92.00 87 PRO A O 1
ATOM 669 N N . VAL A 1 88 ? 12.222 -2.254 -5.580 1.00 92.06 88 VAL A N 1
ATOM 670 C CA . VAL A 1 88 ? 12.427 -2.018 -4.152 1.00 92.06 88 VAL A CA 1
ATOM 671 C C . VAL A 1 88 ? 12.189 -3.339 -3.434 1.00 92.06 88 VAL A C 1
ATOM 673 O O . VAL A 1 88 ? 11.088 -3.899 -3.480 1.00 92.06 88 VAL A O 1
ATOM 676 N N . SER A 1 89 ? 13.244 -3.825 -2.779 1.00 91.00 89 SER A N 1
ATOM 677 C CA . SER A 1 89 ? 13.279 -5.146 -2.149 1.00 91.00 89 SER A CA 1
ATOM 678 C C . SER A 1 89 ? 12.098 -5.348 -1.206 1.00 91.00 89 SER A C 1
ATOM 680 O O . SER A 1 89 ? 11.772 -4.465 -0.410 1.00 91.00 89 SER A O 1
ATOM 682 N N . GLY A 1 90 ? 11.449 -6.506 -1.323 1.00 92.75 90 GLY A N 1
ATOM 683 C CA . GLY A 1 90 ? 10.345 -6.915 -0.464 1.00 92.75 90 GLY A CA 1
ATOM 684 C C . GLY A 1 90 ? 9.030 -6.150 -0.633 1.00 92.75 90 GLY A C 1
ATOM 685 O O . GLY A 1 90 ? 8.111 -6.383 0.152 1.00 92.75 90 GLY A O 1
ATOM 686 N N . VAL A 1 91 ? 8.904 -5.257 -1.625 1.00 94.94 91 VAL A N 1
ATOM 687 C CA . VAL A 1 91 ? 7.683 -4.454 -1.828 1.00 94.94 91 VAL A CA 1
ATOM 688 C C . VAL A 1 91 ? 7.185 -4.488 -3.275 1.00 94.94 91 VAL A C 1
ATOM 690 O O . VAL A 1 91 ? 6.064 -4.931 -3.533 1.00 94.94 91 VAL A O 1
ATOM 693 N N . GLY A 1 92 ? 7.986 -4.033 -4.239 1.00 94.75 92 GLY A N 1
ATOM 694 C CA . GLY A 1 92 ? 7.541 -3.894 -5.628 1.00 94.75 92 GLY A CA 1
ATOM 695 C C . GLY A 1 92 ? 8.376 -2.903 -6.423 1.00 94.75 92 GLY A C 1
ATOM 696 O O . GLY A 1 92 ? 9.550 -2.709 -6.127 1.00 94.75 92 GLY A O 1
ATOM 697 N N . TYR A 1 93 ? 7.769 -2.256 -7.416 1.00 94.00 93 TYR A N 1
ATOM 698 C CA . TYR A 1 93 ? 8.476 -1.374 -8.345 1.00 94.00 93 TYR A CA 1
ATOM 699 C C . TYR A 1 93 ? 8.055 0.075 -8.143 1.00 94.00 93 TYR A C 1
ATOM 701 O O . TYR A 1 93 ? 6.879 0.419 -8.301 1.00 94.00 93 TYR A O 1
ATOM 709 N N . ARG A 1 94 ? 9.020 0.933 -7.802 1.00 93.00 94 ARG A N 1
ATOM 710 C CA . ARG A 1 94 ? 8.792 2.374 -7.666 1.00 93.00 94 ARG A CA 1
ATOM 711 C C . ARG A 1 94 ? 8.815 3.069 -9.021 1.00 93.00 94 ARG A C 1
ATOM 713 O O . ARG A 1 94 ? 9.508 2.632 -9.942 1.00 93.00 94 ARG A O 1
ATOM 720 N N . HIS A 1 95 ? 8.104 4.184 -9.102 1.00 88.88 95 HIS A N 1
ATOM 721 C CA . HIS A 1 95 ? 8.070 5.040 -10.278 1.00 88.88 95 HIS A CA 1
ATOM 722 C C . HIS A 1 95 ? 9.175 6.106 -10.183 1.00 88.88 95 HIS A C 1
ATOM 724 O O . HIS A 1 95 ? 9.081 7.035 -9.385 1.00 88.88 95 HIS A O 1
ATOM 730 N N . THR A 1 96 ? 10.244 5.986 -10.973 1.00 87.62 96 THR A N 1
ATOM 731 C CA . THR A 1 96 ? 11.464 6.809 -10.812 1.00 87.62 96 THR A CA 1
ATOM 732 C C . THR A 1 96 ? 11.377 8.204 -11.422 1.00 87.62 96 THR A C 1
ATOM 734 O O . THR A 1 96 ? 12.229 9.046 -11.151 1.00 87.62 96 THR A O 1
ATOM 737 N N . THR A 1 97 ? 10.359 8.482 -12.239 1.00 85.50 97 THR A N 1
ATOM 738 C CA . THR A 1 97 ? 10.143 9.830 -12.792 1.00 85.50 97 THR A CA 1
ATOM 739 C C . THR A 1 97 ? 9.398 10.752 -11.828 1.00 85.50 97 THR A C 1
ATOM 741 O O . THR A 1 97 ? 9.299 11.949 -12.091 1.00 85.50 97 THR A O 1
ATOM 744 N N . ILE A 1 98 ? 8.904 10.224 -10.701 1.00 79.62 98 ILE A N 1
ATOM 745 C CA . ILE A 1 98 ? 8.421 11.040 -9.586 1.00 79.62 98 ILE A CA 1
ATOM 746 C C . ILE A 1 98 ? 9.619 11.301 -8.665 1.00 79.62 98 ILE A C 1
ATOM 748 O O . ILE A 1 98 ? 10.249 10.341 -8.222 1.00 79.62 98 ILE A O 1
ATOM 752 N N . PRO A 1 99 ? 9.961 12.570 -8.374 1.00 79.38 99 PRO A N 1
ATOM 753 C CA . PRO A 1 99 ? 11.089 12.885 -7.510 1.00 79.38 99 PRO A CA 1
ATOM 754 C C . PRO A 1 99 ? 10.963 12.249 -6.123 1.00 79.38 99 PRO A C 1
ATOM 756 O O . PRO A 1 99 ? 9.905 12.317 -5.480 1.00 79.38 99 PRO A O 1
ATOM 759 N N . ASP A 1 100 ? 12.079 11.711 -5.632 1.00 77.06 100 ASP A N 1
ATOM 760 C CA . ASP A 1 100 ? 12.203 11.287 -4.242 1.00 77.06 100 ASP A CA 1
ATOM 761 C C . ASP A 1 100 ? 11.920 12.484 -3.317 1.00 77.06 100 ASP A C 1
ATOM 763 O O . ASP A 1 100 ? 12.376 13.604 -3.552 1.00 77.06 100 ASP A O 1
ATOM 767 N N . GLY A 1 101 ? 11.130 12.259 -2.266 1.00 76.38 101 GLY A N 1
ATOM 768 C CA . GLY A 1 101 ? 10.745 13.313 -1.322 1.00 76.38 101 GLY A CA 1
ATOM 769 C C . GLY A 1 101 ? 9.501 14.116 -1.710 1.00 76.38 101 GLY A C 1
ATOM 770 O O . GLY A 1 101 ? 9.108 14.998 -0.947 1.00 76.38 101 GLY A O 1
ATOM 771 N N . THR A 1 102 ? 8.826 13.780 -2.819 1.00 85.56 102 THR A N 1
ATOM 772 C CA . THR A 1 102 ? 7.436 14.215 -3.051 1.00 85.56 102 THR A CA 1
ATOM 773 C C . THR A 1 102 ? 6.611 13.949 -1.782 1.00 85.56 102 THR A C 1
ATOM 775 O O . THR A 1 102 ? 6.712 12.848 -1.227 1.00 85.56 102 THR A O 1
ATOM 778 N N . PRO A 1 103 ? 5.831 14.914 -1.261 1.00 89.81 103 PRO A N 1
ATOM 779 C CA . PRO A 1 103 ? 4.989 14.675 -0.093 1.00 89.81 103 PRO A CA 1
ATOM 780 C C . PRO A 1 103 ? 3.931 13.598 -0.369 1.00 89.81 103 PRO A C 1
ATOM 782 O O . PRO A 1 103 ? 3.430 13.519 -1.492 1.00 89.81 103 PRO A O 1
ATOM 785 N N . PRO A 1 104 ? 3.561 12.771 0.624 1.00 94.06 104 PRO A N 1
ATOM 786 C CA . PRO A 1 104 ? 2.406 11.895 0.492 1.00 94.06 104 PRO A CA 1
ATOM 787 C C . PRO A 1 104 ? 1.128 12.689 0.223 1.00 94.06 104 PRO A C 1
ATOM 789 O O . PRO A 1 104 ? 0.958 13.802 0.722 1.00 94.06 104 PRO A O 1
ATOM 792 N N . ILE A 1 105 ? 0.206 12.078 -0.513 1.00 93.88 105 ILE A N 1
ATOM 793 C CA . ILE A 1 105 ? -1.140 12.608 -0.708 1.00 93.88 105 ILE A CA 1
ATOM 794 C C . ILE A 1 105 ? -1.876 12.532 0.627 1.00 93.88 105 ILE A C 1
ATOM 796 O O . ILE A 1 105 ? -1.891 11.481 1.272 1.00 93.88 105 ILE A O 1
ATOM 800 N N . THR A 1 106 ? -2.499 13.637 1.023 1.00 95.00 106 THR A N 1
ATOM 801 C CA . THR A 1 106 ? -3.371 13.706 2.193 1.00 95.00 106 THR A CA 1
ATOM 802 C C . THR A 1 106 ? -4.832 13.783 1.778 1.00 95.00 106 THR A C 1
ATOM 804 O O . THR A 1 106 ? -5.172 14.329 0.728 1.00 95.00 106 THR A O 1
ATOM 807 N N . GLY A 1 107 ? -5.709 13.230 2.606 1.00 93.94 107 GLY A N 1
ATOM 808 C CA . GLY A 1 107 ? -7.147 13.280 2.380 1.00 93.94 107 GLY A CA 1
ATOM 809 C C . GLY A 1 107 ? -7.921 12.706 3.555 1.00 93.94 107 GLY A C 1
ATOM 810 O O . GLY A 1 107 ? -7.349 12.447 4.614 1.00 93.94 107 GLY A O 1
ATOM 811 N N . ALA A 1 108 ? -9.221 12.509 3.355 1.00 94.06 108 ALA A N 1
ATOM 812 C CA . ALA A 1 108 ? -10.109 11.918 4.344 1.00 94.06 108 ALA A CA 1
ATOM 813 C C . ALA A 1 108 ? -11.014 10.863 3.698 1.00 94.06 108 ALA A C 1
ATOM 815 O O . ALA A 1 108 ? -11.446 11.025 2.553 1.00 94.06 108 ALA A O 1
ATOM 816 N N . VAL A 1 109 ? -11.293 9.776 4.418 1.00 91.94 109 VAL A N 1
ATOM 817 C CA . VAL A 1 109 ? -12.155 8.689 3.918 1.00 91.94 109 VAL A CA 1
ATOM 818 C C . VAL A 1 109 ? -13.639 9.048 3.935 1.00 91.94 109 VAL A C 1
ATOM 820 O O . VAL A 1 109 ? -14.417 8.409 3.239 1.00 91.94 109 VAL A O 1
ATOM 823 N N . ASP A 1 110 ? -14.051 10.066 4.687 1.00 89.81 110 ASP A N 1
ATOM 824 C CA . ASP A 1 110 ? -15.397 10.646 4.604 1.00 89.81 110 ASP A CA 1
ATOM 825 C C . ASP A 1 110 ? -15.535 11.731 3.519 1.00 89.81 110 ASP A C 1
ATOM 827 O O . ASP A 1 110 ? -16.647 12.194 3.246 1.00 89.81 110 ASP A O 1
ATOM 831 N N . GLY A 1 111 ? -14.418 12.103 2.887 1.00 85.75 111 GLY A N 1
ATOM 832 C CA . GLY A 1 111 ? -14.349 13.080 1.811 1.00 85.75 111 GLY A CA 1
ATOM 833 C C . GLY A 1 111 ? -14.702 12.520 0.433 1.00 85.75 111 GLY A C 1
ATOM 834 O O . GLY A 1 111 ? -15.084 11.355 0.261 1.00 85.75 111 GLY A O 1
ATOM 835 N N . ASP A 1 112 ? -14.551 13.385 -0.569 1.00 85.50 112 ASP A N 1
ATOM 836 C CA . ASP A 1 112 ? -14.894 13.049 -1.943 1.00 85.50 112 ASP A CA 1
ATOM 837 C C . ASP A 1 112 ? -13.911 12.040 -2.550 1.00 85.50 112 ASP A C 1
ATOM 839 O O . ASP A 1 112 ? -12.694 12.081 -2.320 1.00 85.50 112 ASP A O 1
ATOM 843 N N . ALA A 1 113 ? -14.445 11.129 -3.362 1.00 79.88 113 ALA A N 1
ATOM 844 C CA . ALA A 1 113 ? -13.620 10.206 -4.124 1.00 79.88 113 ALA A CA 1
ATOM 845 C C . ALA A 1 113 ? -12.851 10.970 -5.213 1.00 79.88 113 ALA A C 1
ATOM 847 O O . ALA A 1 113 ? -13.432 11.645 -6.064 1.00 79.88 113 ALA A O 1
ATOM 848 N N . ALA A 1 114 ? -11.522 10.856 -5.209 1.00 70.75 114 ALA A N 1
ATOM 849 C CA . ALA A 1 114 ? -10.683 11.476 -6.227 1.00 70.75 114 ALA A CA 1
ATOM 850 C C . ALA A 1 114 ? -10.868 10.728 -7.556 1.00 70.75 114 ALA A C 1
ATOM 852 O O . ALA A 1 114 ? -10.450 9.581 -7.674 1.00 70.75 114 ALA A O 1
ATOM 853 N N . GLY A 1 115 ? -11.464 11.370 -8.567 1.00 72.06 115 GLY A N 1
ATOM 854 C CA . GLY A 1 115 ? -12.024 10.707 -9.760 1.00 72.06 115 GLY A CA 1
ATOM 855 C C . GLY A 1 115 ? -11.085 9.858 -10.635 1.00 72.06 115 GLY A C 1
ATOM 856 O O . GLY A 1 115 ? -11.558 9.173 -11.535 1.00 72.06 115 GLY A O 1
ATOM 857 N N . MET A 1 116 ? -9.771 9.865 -10.397 1.00 83.06 116 MET A N 1
ATOM 858 C CA . MET A 1 116 ? -8.819 8.963 -11.066 1.00 83.06 116 MET A CA 1
ATOM 859 C C . MET A 1 116 ? -8.342 7.792 -10.191 1.00 83.06 116 MET A C 1
ATOM 861 O O . MET A 1 116 ? -7.624 6.931 -10.698 1.00 83.06 116 MET A O 1
ATOM 865 N N . ILE A 1 117 ? -8.699 7.763 -8.906 1.00 91.62 117 ILE A N 1
ATOM 866 C CA . ILE A 1 117 ? -8.345 6.727 -7.933 1.00 91.62 117 ILE A CA 1
ATOM 867 C C . ILE A 1 117 ? -9.576 5.862 -7.680 1.00 91.62 117 ILE A C 1
ATOM 869 O O . ILE A 1 117 ? -10.613 6.354 -7.243 1.00 91.62 117 ILE A O 1
ATOM 873 N N . ALA A 1 118 ? -9.453 4.560 -7.916 1.00 92.19 118 ALA A N 1
ATOM 874 C CA . ALA A 1 118 ? -10.559 3.629 -7.719 1.00 92.19 118 ALA A CA 1
ATOM 875 C C . ALA A 1 118 ? -10.557 2.988 -6.325 1.00 92.19 118 ALA A C 1
ATOM 877 O O . ALA A 1 118 ? -11.617 2.587 -5.844 1.00 92.19 118 ALA A O 1
ATOM 878 N N . TRP A 1 119 ? -9.391 2.892 -5.678 1.00 95.44 119 TRP A N 1
ATOM 879 C CA . TRP A 1 119 ? -9.231 2.161 -4.421 1.00 95.44 119 TRP A CA 1
ATOM 880 C C . TRP A 1 119 ? -8.276 2.841 -3.447 1.00 95.44 119 TRP A C 1
ATOM 882 O O . TRP A 1 119 ? -7.281 3.440 -3.852 1.00 95.44 119 TRP A O 1
ATOM 892 N N . LEU A 1 120 ? -8.554 2.677 -2.158 1.00 96.38 120 LEU A N 1
ATOM 893 C CA . LEU A 1 120 ? -7.668 3.055 -1.063 1.00 96.38 120 LEU A CA 1
ATOM 894 C C . LEU A 1 120 ? -7.320 1.819 -0.236 1.00 96.38 120 LEU A C 1
ATOM 896 O O . LEU A 1 120 ? -8.211 1.027 0.078 1.00 96.38 120 LEU A O 1
ATOM 900 N N . TYR A 1 121 ? -6.055 1.698 0.159 1.00 97.25 121 TYR A N 1
ATOM 901 C CA . TYR A 1 121 ? -5.542 0.643 1.031 1.00 97.25 121 TYR A CA 1
ATOM 902 C C . TYR A 1 121 ? -4.784 1.276 2.189 1.00 97.25 121 TYR A C 1
ATOM 904 O O . TYR A 1 121 ? -3.721 1.865 1.991 1.00 97.25 121 TYR A O 1
ATOM 912 N N . PHE A 1 122 ? -5.314 1.144 3.400 1.00 97.31 122 PHE A N 1
ATOM 913 C CA . PHE A 1 122 ? -4.707 1.744 4.580 1.00 97.31 122 PHE A CA 1
ATOM 914 C C . PHE A 1 122 ? -4.256 0.702 5.581 1.00 97.31 122 PHE A C 1
ATOM 916 O O . PHE A 1 122 ? -5.071 -0.056 6.108 1.00 97.31 122 PHE A O 1
ATOM 923 N N . LEU A 1 123 ? -2.954 0.712 5.844 1.00 95.50 123 LEU A N 1
ATOM 924 C CA . LEU A 1 123 ? -2.307 -0.032 6.905 1.00 95.50 123 LEU A CA 1
ATOM 925 C C . LEU A 1 123 ? -2.575 0.710 8.215 1.00 95.50 123 LEU A C 1
ATOM 927 O O . LEU A 1 123 ? -2.212 1.877 8.368 1.00 95.50 123 LEU A O 1
ATOM 931 N N . VAL A 1 124 ? -3.268 0.051 9.135 1.00 92.31 124 VAL A N 1
ATOM 932 C CA . VAL A 1 124 ? -3.639 0.607 10.437 1.00 92.31 124 VAL A CA 1
ATOM 933 C C . VAL A 1 124 ? -3.664 -0.516 11.460 1.00 92.31 124 VAL A C 1
ATOM 935 O O . VAL A 1 124 ? -4.295 -1.553 11.243 1.00 92.31 124 VAL A O 1
ATOM 938 N N . ASP A 1 125 ? -2.953 -0.317 12.567 1.00 88.75 125 ASP A N 1
ATOM 939 C CA . ASP A 1 125 ? -2.717 -1.340 13.585 1.00 88.75 125 ASP A CA 1
ATOM 940 C C . ASP A 1 125 ? -2.204 -2.650 12.950 1.00 88.75 125 ASP A C 1
ATOM 942 O O . ASP A 1 125 ? -1.179 -2.662 12.275 1.00 88.75 125 ASP A O 1
ATOM 946 N N . HIS A 1 126 ? -2.943 -3.749 13.114 1.00 89.38 126 HIS A N 1
ATOM 947 C CA . HIS A 1 126 ? -2.647 -5.061 12.530 1.00 89.38 126 HIS A CA 1
ATOM 948 C C . HIS A 1 126 ? -3.561 -5.398 11.340 1.00 89.38 126 HIS A C 1
ATOM 950 O O . HIS A 1 126 ? -3.903 -6.566 11.129 1.00 89.38 126 HIS A O 1
ATOM 956 N N . GLN A 1 127 ? -4.040 -4.389 10.605 1.00 92.31 127 GLN A N 1
ATOM 957 C CA . GLN A 1 127 ? -5.043 -4.554 9.552 1.00 92.31 127 GLN A CA 1
ATOM 958 C C . GLN A 1 127 ? -4.756 -3.705 8.309 1.00 92.31 127 GLN A C 1
ATOM 960 O O . GLN A 1 127 ? -4.105 -2.663 8.364 1.00 92.31 127 GLN A O 1
ATOM 965 N N . VAL A 1 128 ? -5.338 -4.130 7.189 1.00 94.69 128 VAL A N 1
ATOM 966 C CA . VAL A 1 128 ? -5.536 -3.335 5.980 1.00 94.69 128 VAL A CA 1
ATOM 967 C C . VAL A 1 128 ? -7.023 -3.022 5.841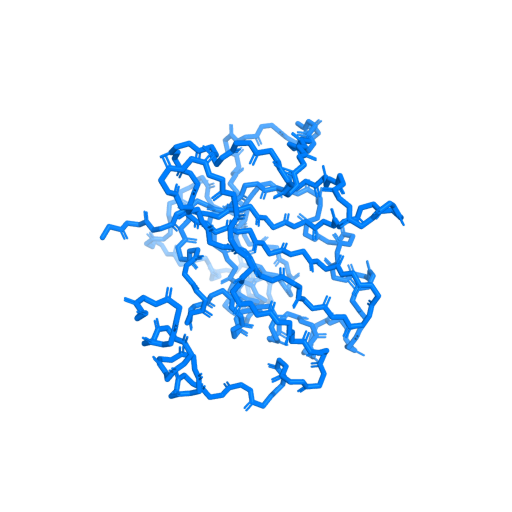 1.00 94.69 128 VAL A C 1
ATOM 969 O O . VAL A 1 128 ? -7.866 -3.921 5.751 1.00 94.69 128 VAL A O 1
ATOM 972 N N . ARG A 1 129 ? -7.356 -1.731 5.818 1.00 95.44 129 ARG A N 1
ATOM 973 C CA . ARG A 1 129 ? -8.699 -1.233 5.500 1.00 95.44 129 ARG A CA 1
ATOM 974 C C . ARG A 1 129 ? -8.754 -0.835 4.035 1.00 95.44 129 ARG A C 1
ATOM 976 O O . ARG A 1 129 ? -7.885 -0.109 3.559 1.00 95.44 129 ARG A O 1
ATOM 983 N N . VAL A 1 130 ? -9.785 -1.300 3.342 1.00 95.69 130 VAL A N 1
ATOM 984 C CA . VAL A 1 130 ? -9.960 -1.083 1.907 1.00 95.69 130 VAL A CA 1
ATOM 985 C C . VAL A 1 130 ? -11.216 -0.273 1.659 1.00 95.69 130 VAL A C 1
ATOM 987 O O . VAL A 1 130 ? -12.276 -0.582 2.212 1.00 95.69 130 VAL A O 1
ATOM 990 N N . TYR A 1 131 ? -11.098 0.731 0.797 1.00 94.75 131 TYR A N 1
ATOM 991 C CA . TYR A 1 131 ? -12.208 1.569 0.360 1.00 94.75 131 TYR A CA 1
ATOM 992 C C . TYR A 1 131 ? -12.258 1.603 -1.163 1.00 94.75 131 TYR A C 1
ATOM 994 O O . TYR A 1 131 ? -11.218 1.617 -1.820 1.00 94.75 131 TYR A O 1
ATOM 1002 N N . ARG A 1 132 ? -13.468 1.643 -1.716 1.00 93.44 132 ARG A N 1
ATOM 1003 C CA . ARG A 1 132 ? -13.732 1.808 -3.147 1.00 93.44 132 ARG A CA 1
ATOM 1004 C C . ARG A 1 132 ? -14.222 3.226 -3.413 1.00 93.44 132 ARG A C 1
ATOM 1006 O O . ARG A 1 132 ? -15.025 3.750 -2.640 1.00 93.44 132 ARG A O 1
ATOM 1013 N N . GLY A 1 133 ? -13.781 3.835 -4.507 1.00 89.81 133 GLY A N 1
ATOM 1014 C CA . GLY A 1 133 ? -14.381 5.070 -5.007 1.00 89.81 133 GLY A CA 1
ATOM 1015 C C . GLY A 1 133 ? -15.824 4.809 -5.448 1.00 89.81 133 GLY A C 1
ATOM 1016 O O . GLY A 1 133 ? -16.061 3.936 -6.282 1.00 89.81 133 GLY A O 1
ATOM 1017 N N . GLY A 1 134 ? -16.788 5.514 -4.854 1.00 76.38 134 GLY A N 1
ATOM 1018 C CA . GLY A 1 134 ? -18.180 5.551 -5.311 1.00 76.38 134 GLY A CA 1
ATOM 1019 C C . GLY A 1 134 ? -18.480 6.797 -6.151 1.00 76.38 134 GLY A C 1
ATOM 1020 O O . GLY A 1 134 ? -17.580 7.573 -6.453 1.00 76.38 134 GLY A O 1
ATOM 1021 N N . ASP A 1 135 ? -19.762 7.028 -6.457 1.00 75.50 135 ASP A N 1
ATOM 1022 C CA . ASP A 1 135 ? -20.233 8.146 -7.305 1.00 75.50 135 ASP A CA 1
ATOM 1023 C C . ASP A 1 135 ? -19.908 9.552 -6.761 1.00 75.50 135 ASP A C 1
ATOM 1025 O O . ASP A 1 135 ? -20.055 10.546 -7.467 1.00 75.50 135 ASP A O 1
ATOM 1029 N N . SER A 1 136 ? -19.480 9.649 -5.501 1.00 79.19 136 SER A N 1
ATOM 1030 C CA . SER A 1 136 ? -19.072 10.912 -4.873 1.00 79.19 136 SER A CA 1
ATOM 1031 C C . SER A 1 136 ? -18.178 10.736 -3.648 1.00 79.19 136 SER A C 1
ATOM 1033 O O . SER A 1 136 ? -17.367 11.608 -3.380 1.00 79.19 136 SER A O 1
ATOM 1035 N N . ARG A 1 137 ? -18.269 9.615 -2.919 1.00 87.75 137 ARG A N 1
ATOM 1036 C CA . ARG A 1 137 ? -17.510 9.366 -1.677 1.00 87.75 137 ARG A CA 1
ATOM 1037 C C . ARG A 1 137 ? -16.818 8.012 -1.667 1.00 87.75 137 ARG A C 1
ATOM 1039 O O . ARG A 1 137 ? -17.215 7.097 -2.395 1.00 87.75 137 ARG A O 1
ATOM 1046 N N . TRP A 1 138 ? -15.830 7.862 -0.790 1.00 93.12 138 TRP A N 1
ATOM 1047 C CA . TRP A 1 138 ? -15.235 6.561 -0.495 1.00 93.12 138 TRP A CA 1
ATOM 1048 C C . TRP A 1 138 ? -16.225 5.662 0.248 1.00 93.12 138 TRP A C 1
ATOM 1050 O O . TRP A 1 138 ? -16.845 6.057 1.234 1.00 93.12 138 TRP A O 1
ATOM 1060 N N . LYS A 1 139 ? -16.364 4.422 -0.220 1.00 92.31 139 LYS A N 1
ATOM 1061 C CA . LYS A 1 139 ? -17.209 3.400 0.401 1.00 92.31 139 LYS A CA 1
ATOM 1062 C C . LYS A 1 139 ? -16.326 2.317 1.023 1.00 92.31 139 LYS A C 1
ATOM 1064 O O . LYS A 1 139 ? -15.441 1.812 0.328 1.00 92.31 139 LYS A O 1
ATOM 1069 N N . PRO A 1 140 ? -16.537 1.930 2.294 1.00 93.12 140 PRO A N 1
ATOM 1070 C CA . PRO A 1 140 ? -15.831 0.798 2.881 1.00 93.12 140 PRO A CA 1
ATOM 1071 C C . PRO A 1 140 ? -16.071 -0.470 2.058 1.00 93.12 140 PRO A C 1
ATOM 1073 O O . PRO A 1 140 ? -17.214 -0.818 1.775 1.00 93.12 140 PRO A O 1
ATOM 1076 N N . PHE A 1 141 ? -14.996 -1.157 1.689 1.00 92.25 141 PHE A N 1
ATOM 1077 C CA . PHE A 1 141 ? -15.054 -2.433 0.978 1.00 92.25 141 PHE A CA 1
ATOM 1078 C C . PHE A 1 141 ? -14.764 -3.607 1.911 1.00 92.25 141 PHE A C 1
ATOM 1080 O O . PHE A 1 141 ? -15.456 -4.621 1.889 1.00 92.25 141 PHE A O 1
ATOM 1087 N N . GLY A 1 142 ? -13.738 -3.480 2.754 1.00 91.38 142 GLY A N 1
ATOM 1088 C CA . GLY A 1 142 ? -13.338 -4.572 3.628 1.00 91.38 142 GLY A CA 1
ATOM 1089 C C . GLY A 1 142 ? -12.282 -4.187 4.648 1.00 91.38 142 GLY A C 1
ATOM 1090 O O . GLY A 1 142 ? -11.603 -3.166 4.530 1.00 91.38 142 GLY A O 1
ATOM 1091 N N . ARG A 1 143 ? -12.158 -5.036 5.665 1.00 93.75 143 ARG A N 1
ATOM 1092 C CA . ARG A 1 143 ? -11.090 -5.004 6.662 1.00 93.75 143 ARG A CA 1
ATOM 1093 C C . ARG A 1 143 ? -10.453 -6.383 6.679 1.00 93.75 143 ARG A C 1
ATOM 1095 O O . ARG A 1 143 ? -11.173 -7.377 6.753 1.00 93.75 143 ARG A O 1
ATOM 1102 N N . PHE A 1 144 ? -9.135 -6.414 6.577 1.00 92.50 144 PHE A N 1
ATOM 1103 C CA . PHE A 1 144 ? -8.354 -7.639 6.492 1.00 92.50 144 PHE A CA 1
ATOM 1104 C C . PHE A 1 144 ? -7.255 -7.552 7.535 1.00 92.50 144 PHE A C 1
ATOM 1106 O O . PHE A 1 144 ? -6.444 -6.632 7.503 1.00 92.50 144 PHE A O 1
ATOM 1113 N N . THR A 1 145 ? -7.246 -8.463 8.495 1.00 91.81 145 THR A N 1
ATOM 1114 C CA . THR A 1 145 ? -6.139 -8.576 9.443 1.00 91.81 145 THR A CA 1
ATOM 1115 C C . THR A 1 145 ? -4.866 -9.006 8.721 1.00 91.81 145 THR A C 1
ATOM 1117 O O . THR A 1 145 ? -4.921 -9.579 7.631 1.00 91.81 145 THR A O 1
ATOM 1120 N N . ALA A 1 146 ? -3.709 -8.773 9.340 1.00 85.94 146 ALA A N 1
ATOM 1121 C CA . ALA A 1 146 ? -2.446 -9.328 8.866 1.00 85.94 146 ALA A CA 1
ATOM 1122 C C . ALA A 1 146 ? -2.583 -10.838 8.599 1.00 85.94 146 ALA A C 1
ATOM 1124 O O . ALA A 1 146 ? -2.172 -11.311 7.547 1.00 85.94 146 ALA A O 1
ATOM 1125 N N . VAL A 1 147 ? -3.255 -11.576 9.487 1.00 85.69 147 VAL A N 1
ATOM 1126 C CA . VAL A 1 147 ? -3.507 -13.015 9.321 1.00 85.69 147 VAL A CA 1
ATOM 1127 C C . VAL A 1 147 ? -4.363 -13.308 8.084 1.00 85.69 147 VAL A C 1
ATOM 1129 O O . VAL A 1 147 ? -3.995 -14.176 7.296 1.00 85.69 147 VAL A O 1
ATOM 1132 N N . ASP A 1 148 ? -5.447 -12.557 7.857 1.00 85.19 148 ASP A N 1
ATOM 1133 C CA . ASP A 1 148 ? -6.313 -12.742 6.679 1.00 85.19 148 ASP A CA 1
ATOM 1134 C C . ASP A 1 148 ? -5.528 -12.593 5.370 1.00 85.19 148 ASP A C 1
ATOM 1136 O O . ASP A 1 148 ? -5.731 -13.361 4.431 1.00 85.19 148 ASP A O 1
ATOM 1140 N N . LEU A 1 149 ? -4.591 -11.639 5.312 1.00 85.31 149 LEU A N 1
ATOM 1141 C CA . LEU A 1 149 ? -3.752 -11.403 4.131 1.00 85.31 149 LEU A CA 1
ATOM 1142 C C . LEU A 1 149 ? -2.833 -12.585 3.788 1.00 85.31 149 LEU A C 1
ATOM 1144 O O . LEU A 1 149 ? -2.435 -12.712 2.633 1.00 85.31 149 LEU A O 1
ATOM 1148 N N . ASN A 1 150 ? -2.510 -13.455 4.750 1.00 78.50 150 ASN A N 1
ATOM 1149 C CA . ASN A 1 150 ? -1.701 -14.655 4.507 1.00 78.50 150 ASN A CA 1
ATOM 1150 C C . ASN A 1 150 ? -2.504 -15.799 3.864 1.00 78.50 150 ASN A C 1
ATOM 1152 O O . ASN A 1 150 ? -1.937 -16.697 3.245 1.00 78.50 150 ASN A O 1
ATOM 1156 N N . HIS A 1 151 ? -3.828 -15.780 4.031 1.00 77.06 151 HIS A N 1
ATOM 1157 C CA . HIS A 1 151 ? -4.732 -16.870 3.648 1.00 77.06 151 HIS A CA 1
ATOM 1158 C C . HIS A 1 151 ? -5.769 -16.453 2.602 1.00 77.06 151 HIS A C 1
ATOM 1160 O O . HIS A 1 151 ? -6.680 -17.215 2.285 1.00 77.06 151 HIS A O 1
ATOM 1166 N N . LEU A 1 152 ? -5.642 -15.239 2.072 1.00 76.81 152 LEU A N 1
ATOM 1167 C CA . LEU A 1 152 ? -6.604 -14.640 1.165 1.00 76.81 152 LEU A CA 1
ATOM 1168 C C . LEU A 1 152 ? -6.618 -15.380 -0.178 1.00 76.81 152 LEU A C 1
ATOM 1170 O O . LEU A 1 152 ? -5.692 -15.262 -0.983 1.00 76.81 152 LEU A O 1
ATOM 1174 N N . HIS A 1 153 ? -7.695 -16.121 -0.437 1.00 70.06 153 HIS A N 1
ATOM 1175 C CA . HIS A 1 153 ? -7.951 -16.698 -1.748 1.00 70.06 153 HIS A CA 1
ATOM 1176 C C . HIS A 1 153 ? -8.709 -15.699 -2.628 1.00 70.06 153 HIS A C 1
ATOM 1178 O O . HIS A 1 153 ? -9.643 -15.030 -2.191 1.00 70.06 153 HIS A O 1
ATOM 1184 N N . LEU A 1 154 ? -8.347 -15.637 -3.914 1.00 62.72 154 LEU A N 1
ATOM 1185 C CA . LEU A 1 154 ? -9.000 -14.776 -4.915 1.00 62.72 154 LEU A CA 1
ATOM 1186 C C . LEU A 1 154 ? -10.535 -14.932 -4.939 1.00 62.72 154 LEU A C 1
ATOM 1188 O O . LEU A 1 154 ? -11.248 -13.948 -5.127 1.00 62.72 154 LEU A O 1
ATOM 1192 N N . ALA A 1 155 ? -11.043 -16.143 -4.690 1.00 60.50 155 ALA A N 1
ATOM 1193 C CA . ALA A 1 155 ? -12.476 -16.444 -4.645 1.00 60.50 155 ALA A CA 1
ATOM 1194 C C . ALA A 1 155 ? -13.231 -15.703 -3.516 1.00 60.50 155 ALA A C 1
ATOM 1196 O O . ALA A 1 155 ? -14.403 -15.336 -3.678 1.00 60.50 155 ALA A O 1
ATOM 1197 N N . ASP A 1 156 ? -12.555 -15.417 -2.399 1.00 63.56 156 ASP A N 1
ATOM 1198 C CA . ASP A 1 156 ? -13.137 -14.721 -1.245 1.00 63.56 156 ASP A CA 1
ATOM 1199 C C . ASP A 1 156 ? -13.353 -13.227 -1.528 1.00 63.56 156 ASP A C 1
ATOM 1201 O O . ASP A 1 156 ? -14.233 -12.588 -0.944 1.00 63.56 156 ASP A O 1
ATOM 1205 N N . LEU A 1 157 ? -12.584 -12.667 -2.468 1.00 64.75 157 LEU A N 1
ATOM 1206 C CA . LEU A 1 157 ? -12.672 -11.266 -2.879 1.00 64.75 157 LEU A CA 1
ATOM 1207 C C . LEU A 1 157 ? -13.812 -11.031 -3.874 1.00 64.75 157 LEU A C 1
ATOM 1209 O O . LEU A 1 157 ? -14.549 -10.053 -3.739 1.00 64.75 157 LEU A O 1
ATOM 1213 N N . THR A 1 158 ? -14.025 -11.958 -4.811 1.00 56.75 158 THR A N 1
ATOM 1214 C CA . THR A 1 158 ? -15.135 -11.894 -5.777 1.00 56.75 158 THR A CA 1
ATOM 1215 C C . THR A 1 158 ? -16.506 -11.990 -5.111 1.00 56.75 158 THR A C 1
ATOM 1217 O O . THR A 1 158 ? -17.430 -11.290 -5.511 1.00 56.75 158 THR A O 1
ATOM 1220 N N . THR A 1 159 ? -16.644 -12.787 -4.047 1.00 53.66 159 THR A N 1
ATOM 1221 C CA . THR A 1 159 ? -17.927 -12.945 -3.336 1.00 53.66 159 THR A CA 1
ATOM 1222 C C . THR A 1 159 ? -18.315 -11.674 -2.570 1.00 53.66 159 THR A C 1
ATOM 1224 O O . THR A 1 159 ? -19.485 -11.304 -2.521 1.00 53.66 159 THR A O 1
ATOM 1227 N N . ARG A 1 160 ? -17.329 -10.948 -2.022 1.00 53.06 160 ARG A N 1
ATOM 1228 C CA . ARG A 1 160 ? -17.549 -9.663 -1.332 1.00 53.06 160 ARG A CA 1
ATOM 1229 C C . ARG A 1 160 ? -17.831 -8.509 -2.296 1.00 53.06 160 ARG A C 1
ATOM 1231 O O . ARG A 1 160 ? -18.549 -7.584 -1.931 1.00 53.06 160 ARG A O 1
ATOM 1238 N N . GLN A 1 161 ? -17.326 -8.582 -3.528 1.00 48.69 161 GLN A N 1
ATOM 1239 C CA . GLN A 1 161 ? -17.610 -7.594 -4.570 1.00 48.69 161 GLN A CA 1
ATOM 1240 C C . GLN A 1 161 ? -19.090 -7.601 -4.992 1.00 48.69 161 GLN A C 1
ATOM 1242 O O . GLN A 1 161 ? -19.657 -6.535 -5.202 1.00 48.69 161 GLN A O 1
ATOM 1247 N N . VAL A 1 162 ? -19.741 -8.771 -5.010 1.00 38.69 162 VAL A N 1
ATOM 1248 C CA . VAL A 1 162 ? -21.172 -8.906 -5.353 1.00 38.69 162 VAL A CA 1
ATOM 1249 C C . VAL A 1 162 ? -22.095 -8.276 -4.300 1.00 38.69 162 VAL A C 1
ATOM 1251 O O . VAL A 1 162 ? -23.145 -7.756 -4.650 1.00 38.69 162 VAL A O 1
ATOM 1254 N N . VAL A 1 163 ? -21.707 -8.276 -3.020 1.00 42.78 163 VAL A N 1
ATOM 1255 C CA . VAL A 1 163 ? -22.527 -7.708 -1.929 1.00 42.78 163 VAL A CA 1
ATOM 1256 C C . VAL A 1 163 ? -22.394 -6.184 -1.836 1.00 42.78 163 VAL A C 1
ATOM 1258 O O . VAL A 1 163 ? -23.309 -5.520 -1.373 1.00 42.78 163 VAL A O 1
ATOM 1261 N N . ALA A 1 164 ? -21.269 -5.614 -2.274 1.00 40.09 164 ALA A N 1
ATOM 1262 C CA . ALA A 1 164 ? -21.075 -4.162 -2.287 1.00 40.09 164 ALA A CA 1
ATOM 1263 C C . ALA A 1 164 ? -21.781 -3.459 -3.468 1.00 40.09 164 ALA A C 1
ATOM 1265 O O . ALA A 1 164 ? -21.954 -2.240 -3.424 1.00 40.09 164 ALA A O 1
ATOM 1266 N N . ASP A 1 165 ? -22.158 -4.222 -4.501 1.00 37.59 165 ASP A N 1
ATOM 1267 C CA . ASP A 1 165 ? -22.842 -3.757 -5.717 1.00 37.59 165 ASP A CA 1
ATOM 1268 C C . ASP A 1 165 ? -24.349 -4.130 -5.751 1.00 37.59 165 ASP A C 1
ATOM 1270 O O . ASP A 1 165 ? -25.013 -3.867 -6.755 1.00 37.59 165 ASP A O 1
ATOM 1274 N N . ALA A 1 166 ? -24.887 -4.721 -4.672 1.00 41.38 166 ALA A N 1
ATOM 1275 C CA . ALA A 1 166 ? -26.306 -5.063 -4.481 1.00 41.38 166 ALA A CA 1
ATOM 1276 C C . ALA A 1 166 ? -26.972 -4.142 -3.446 1.00 41.38 166 ALA A C 1
ATOM 1278 O O . ALA A 1 166 ? -28.163 -3.811 -3.646 1.00 41.38 166 ALA A O 1
#

pLDDT: mean 86.07, std 13.0, range [37.59, 97.38]

Radius of gyration: 15.35 Å; chains: 1; bounding box: 49×32×36 Å

Sequence (166 aa):
MATRSLIGILDADGNTFRARYCHLNGDPAQQLPALGQALHKHHDGDVAQLATSLMKYDWTFLAANDATAEIADPSVRDPHLPDHLQPVSGVGYRHTTIPDGTPPITGAVDGDAAGMIAWLYFLVDHQVRVYRGGDSRWKPFGRFTAVDLNHLHLADLTTRQVVADA